Protein AF-A0A2N5C2L7-F1 (afdb_monomer_lite)

Organism: NCBI:txid82633

Structure (mmCIF, N/CA/C/O backbone):
data_AF-A0A2N5C2L7-F1
#
_entry.id   AF-A0A2N5C2L7-F1
#
loop_
_atom_site.group_PDB
_atom_site.id
_atom_site.type_symbol
_atom_site.label_atom_id
_atom_site.label_alt_id
_atom_site.label_comp_id
_atom_site.label_asym_id
_atom_site.label_entity_id
_atom_site.label_seq_id
_atom_site.pdbx_PDB_ins_code
_atom_site.Cartn_x
_atom_site.Cartn_y
_atom_site.Cartn_z
_atom_site.occupancy
_atom_site.B_iso_or_equiv
_atom_site.auth_seq_id
_atom_site.auth_comp_id
_atom_site.auth_asym_id
_atom_site.auth_atom_id
_atom_site.pdbx_PDB_model_num
ATOM 1 N N . MET A 1 1 ? 23.402 8.237 -23.165 1.00 56.81 1 MET A N 1
ATOM 2 C CA . MET A 1 1 ? 23.249 7.007 -22.354 1.00 56.81 1 M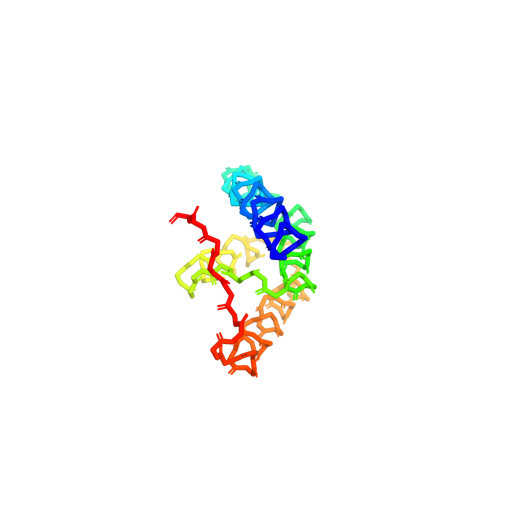ET A CA 1
ATOM 3 C C . MET A 1 1 ? 23.142 7.340 -20.859 1.00 56.81 1 MET A C 1
ATOM 5 O O . MET A 1 1 ? 22.333 6.722 -20.185 1.00 56.81 1 MET A O 1
ATOM 9 N N . GLU A 1 2 ? 23.802 8.405 -20.387 1.00 55.53 2 GLU A N 1
ATOM 10 C CA . GLU A 1 2 ? 23.806 8.873 -18.983 1.00 55.53 2 GLU A CA 1
ATOM 11 C C . GLU A 1 2 ? 22.443 9.309 -18.401 1.00 55.53 2 GLU A C 1
ATOM 13 O O . GLU A 1 2 ? 22.152 9.049 -17.236 1.00 55.53 2 GLU A O 1
ATOM 18 N N . ALA A 1 3 ? 21.551 9.911 -19.200 1.00 59.56 3 ALA A N 1
ATOM 19 C CA . ALA A 1 3 ? 20.240 10.366 -18.708 1.00 59.56 3 ALA A CA 1
ATOM 20 C C . ALA A 1 3 ? 19.305 9.218 -18.270 1.00 59.56 3 ALA A C 1
ATOM 22 O O . ALA A 1 3 ? 18.441 9.403 -17.413 1.00 59.56 3 ALA A O 1
ATOM 23 N N . LYS A 1 4 ? 19.470 8.023 -18.854 1.00 62.22 4 LYS A N 1
ATOM 24 C CA . LYS A 1 4 ? 18.660 6.842 -18.521 1.00 62.22 4 LYS A CA 1
ATOM 25 C C . LYS A 1 4 ? 19.124 6.201 -17.211 1.00 62.22 4 LYS A C 1
ATOM 27 O O . LYS A 1 4 ? 18.296 5.780 -16.414 1.00 62.22 4 LYS A O 1
ATOM 32 N N . GLU A 1 5 ? 20.434 6.190 -16.987 1.00 62.34 5 GLU A N 1
ATOM 33 C CA . GLU A 1 5 ? 21.073 5.611 -15.805 1.00 62.34 5 GLU A CA 1
ATOM 34 C C . GLU A 1 5 ? 20.833 6.471 -14.556 1.00 62.34 5 GLU A C 1
ATOM 36 O O . GLU A 1 5 ? 20.381 5.964 -13.533 1.00 62.34 5 GLU A O 1
ATOM 41 N N . SER A 1 6 ? 20.976 7.795 -14.678 1.00 68.50 6 SER A N 1
ATOM 42 C CA . SER A 1 6 ? 20.650 8.745 -13.602 1.00 68.50 6 SER A CA 1
ATOM 43 C C . SER A 1 6 ? 19.167 8.684 -13.189 1.00 68.50 6 SER A C 1
ATOM 45 O O . SER A 1 6 ? 18.833 8.680 -12.001 1.00 68.50 6 SER A O 1
ATOM 47 N N . GLY A 1 7 ? 18.260 8.534 -14.163 1.00 68.88 7 GLY A N 1
ATOM 48 C CA . GLY A 1 7 ? 16.826 8.379 -13.905 1.00 68.88 7 GLY A CA 1
ATOM 49 C C . GLY A 1 7 ? 16.448 7.057 -13.226 1.00 68.88 7 GLY A C 1
ATOM 50 O O . GLY A 1 7 ? 15.516 7.033 -12.420 1.00 68.88 7 GLY A O 1
ATOM 51 N N . ASP A 1 8 ? 17.156 5.963 -13.515 1.00 72.06 8 ASP A N 1
ATOM 52 C CA . ASP A 1 8 ? 16.918 4.667 -12.869 1.00 72.06 8 ASP A CA 1
ATOM 53 C C . ASP A 1 8 ? 17.431 4.639 -11.419 1.00 72.06 8 ASP A C 1
ATOM 55 O O . ASP A 1 8 ? 16.737 4.110 -10.547 1.00 72.06 8 ASP A O 1
ATOM 59 N N . VAL A 1 9 ? 18.572 5.275 -11.131 1.00 74.94 9 VAL A N 1
ATOM 60 C CA . VAL A 1 9 ? 19.126 5.386 -9.767 1.00 74.94 9 VAL A CA 1
ATOM 61 C C . VAL A 1 9 ? 18.225 6.228 -8.861 1.00 74.94 9 VAL A C 1
ATOM 63 O O . VAL A 1 9 ? 17.888 5.798 -7.756 1.00 74.94 9 VAL A O 1
ATOM 66 N N . ALA A 1 10 ? 17.764 7.391 -9.334 1.00 76.56 10 ALA A N 1
ATOM 67 C CA . ALA A 1 10 ? 16.853 8.243 -8.567 1.00 76.56 10 ALA A CA 1
ATOM 68 C C . ALA A 1 10 ? 15.549 7.508 -8.208 1.00 76.56 10 ALA A C 1
ATOM 70 O O . ALA A 1 10 ? 15.085 7.566 -7.069 1.00 76.56 10 ALA A O 1
ATOM 71 N N . ARG A 1 11 ? 14.994 6.748 -9.160 1.00 73.94 11 ARG A N 1
ATOM 72 C CA . ARG A 1 11 ? 13.770 5.958 -8.953 1.00 73.94 11 ARG A CA 1
ATOM 73 C C . ARG A 1 11 ? 13.969 4.787 -7.993 1.00 73.94 11 ARG A C 1
ATOM 75 O O . ARG A 1 11 ? 13.046 4.481 -7.240 1.00 73.94 11 ARG A O 1
ATOM 82 N N . LEU A 1 12 ? 15.145 4.154 -7.984 1.00 81.25 12 LEU A N 1
ATOM 83 C CA . LEU A 1 12 ? 15.491 3.124 -6.998 1.00 81.25 12 LEU A CA 1
ATOM 84 C C . LEU A 1 12 ? 15.540 3.715 -5.580 1.00 81.25 12 LEU A C 1
ATOM 86 O O . LEU A 1 12 ? 14.969 3.141 -4.653 1.00 81.25 12 LEU A O 1
ATOM 90 N N . GLY A 1 13 ? 16.149 4.896 -5.429 1.00 85.25 13 GLY A N 1
ATOM 91 C CA . GLY A 1 13 ? 16.165 5.631 -4.164 1.00 85.25 13 GLY A CA 1
ATOM 92 C C . GLY A 1 13 ? 14.754 5.945 -3.663 1.00 85.25 13 GLY A C 1
ATOM 93 O O . GLY A 1 13 ? 14.440 5.694 -2.501 1.00 85.25 13 GLY A O 1
ATOM 94 N N . THR A 1 14 ? 13.861 6.405 -4.547 1.00 87.75 14 THR A N 1
ATOM 95 C CA . THR A 1 14 ? 12.460 6.655 -4.172 1.00 87.75 14 THR A CA 1
ATOM 96 C C . THR A 1 14 ? 11.716 5.377 -3.784 1.00 87.75 14 THR A C 1
ATOM 98 O O . THR A 1 14 ? 10.974 5.388 -2.805 1.00 87.75 14 THR A O 1
ATOM 101 N N . ALA A 1 15 ? 11.929 4.263 -4.495 1.00 88.31 15 ALA A N 1
ATOM 102 C CA . ALA A 1 15 ? 11.324 2.976 -4.147 1.00 88.31 15 ALA A CA 1
ATOM 103 C C . ALA A 1 15 ? 11.721 2.519 -2.733 1.00 88.31 15 ALA A C 1
ATOM 105 O O . ALA A 1 15 ? 10.872 2.051 -1.978 1.00 88.31 15 ALA A O 1
ATOM 106 N N . MET A 1 16 ? 12.990 2.692 -2.357 1.00 89.31 16 MET A N 1
ATOM 107 C CA . MET A 1 16 ? 13.484 2.328 -1.027 1.00 89.31 16 MET A CA 1
ATOM 108 C C . MET A 1 16 ? 12.859 3.192 0.077 1.00 89.31 16 MET A C 1
ATOM 110 O O . MET A 1 16 ? 12.430 2.662 1.099 1.00 89.31 16 MET A O 1
ATOM 114 N N . VAL A 1 17 ? 12.725 4.503 -0.153 1.00 92.00 17 VAL A N 1
ATOM 115 C CA . VAL A 1 17 ? 12.058 5.419 0.793 1.00 92.00 17 VAL A CA 1
ATOM 116 C C . VAL A 1 17 ? 10.574 5.082 0.951 1.00 92.00 17 VAL A C 1
ATOM 118 O O . VAL A 1 17 ? 10.062 5.069 2.067 1.00 92.00 17 VAL A O 1
ATOM 121 N N . LEU A 1 18 ? 9.872 4.787 -0.147 1.00 93.56 18 LEU A N 1
ATOM 122 C CA . LEU A 1 18 ? 8.462 4.388 -0.096 1.00 93.56 18 LEU A CA 1
ATOM 123 C C . LEU A 1 18 ? 8.277 3.060 0.645 1.00 93.56 18 LEU A C 1
ATOM 125 O O . LEU A 1 18 ? 7.320 2.918 1.402 1.00 93.56 18 LEU A O 1
ATOM 129 N N . ALA A 1 19 ? 9.193 2.108 0.462 1.00 92.62 19 ALA A N 1
ATOM 130 C CA . ALA A 1 19 ? 9.155 0.832 1.165 1.00 92.62 19 ALA A CA 1
ATOM 131 C C . ALA A 1 19 ? 9.329 1.007 2.683 1.00 92.62 19 ALA A C 1
ATOM 133 O O . ALA A 1 19 ? 8.537 0.471 3.458 1.00 92.62 19 ALA A O 1
ATOM 134 N N . ASP A 1 20 ? 10.314 1.801 3.107 1.00 94.19 20 ASP A N 1
ATOM 135 C CA . ASP A 1 20 ? 10.538 2.130 4.520 1.00 94.19 20 ASP A CA 1
ATOM 136 C C . ASP A 1 20 ? 9.321 2.836 5.139 1.00 94.19 20 ASP A C 1
ATOM 138 O O . ASP A 1 20 ? 8.796 2.417 6.172 1.00 94.19 20 ASP A O 1
ATOM 142 N N . ARG A 1 21 ? 8.766 3.833 4.439 1.00 95.50 21 ARG A N 1
ATOM 143 C CA . ARG A 1 21 ? 7.565 4.548 4.892 1.00 95.50 21 ARG A CA 1
ATOM 144 C C . ARG A 1 21 ? 6.342 3.652 4.998 1.00 95.50 21 ARG A C 1
ATOM 146 O O . ARG A 1 21 ? 5.579 3.809 5.948 1.00 95.50 21 ARG A O 1
ATOM 153 N N . LEU A 1 22 ? 6.160 2.714 4.069 1.00 95.75 22 LEU A N 1
ATOM 154 C CA . LEU A 1 22 ? 5.049 1.768 4.131 1.00 95.75 22 LEU A CA 1
ATOM 155 C C . LEU A 1 22 ? 5.187 0.840 5.340 1.00 95.75 22 LEU A C 1
ATOM 157 O O . LEU A 1 22 ? 4.218 0.657 6.074 1.00 95.75 22 LEU A O 1
ATOM 161 N N . LYS A 1 23 ? 6.397 0.323 5.594 1.00 94.44 23 LYS A N 1
ATOM 162 C CA . LYS A 1 23 ? 6.698 -0.489 6.782 1.00 94.44 23 LYS A CA 1
ATOM 163 C C . LYS A 1 23 ? 6.384 0.269 8.069 1.00 94.44 23 LYS A C 1
ATOM 165 O O . LYS A 1 23 ? 5.681 -0.264 8.924 1.00 94.44 23 LYS A O 1
ATOM 170 N N . CYS A 1 24 ? 6.840 1.517 8.191 1.00 95.50 24 CYS A N 1
ATOM 171 C CA . CYS A 1 24 ? 6.536 2.353 9.352 1.00 95.50 24 CYS A CA 1
ATOM 172 C C . CYS A 1 24 ? 5.031 2.592 9.509 1.00 95.50 24 CYS A C 1
ATOM 174 O O . CYS A 1 24 ? 4.504 2.369 10.594 1.00 95.50 24 CYS A O 1
ATOM 176 N N . ALA A 1 25 ? 4.337 2.987 8.436 1.00 95.25 25 ALA A N 1
ATOM 177 C CA . ALA A 1 25 ? 2.900 3.268 8.455 1.00 95.25 25 ALA A CA 1
ATOM 178 C C . ALA A 1 25 ? 2.076 2.044 8.886 1.00 95.25 25 ALA A C 1
ATOM 180 O O . ALA A 1 25 ? 1.127 2.166 9.662 1.00 95.25 25 ALA A O 1
ATOM 181 N N . MET A 1 26 ? 2.464 0.853 8.422 1.00 93.56 26 MET A N 1
ATOM 182 C CA . MET A 1 26 ? 1.859 -0.408 8.845 1.00 93.56 26 MET A CA 1
ATOM 183 C C . MET A 1 26 ? 2.154 -0.723 10.314 1.00 93.56 26 MET A C 1
ATOM 185 O O . MET A 1 26 ? 1.235 -1.104 11.034 1.00 93.56 26 MET A O 1
ATOM 189 N N . ALA A 1 27 ? 3.393 -0.524 10.772 1.00 93.69 27 ALA A N 1
ATOM 190 C CA . ALA A 1 27 ? 3.790 -0.783 12.157 1.00 93.69 27 ALA A CA 1
ATOM 191 C C . ALA A 1 27 ? 3.057 0.116 13.166 1.00 93.69 27 ALA A C 1
ATOM 193 O O . ALA A 1 27 ? 2.689 -0.348 14.243 1.00 93.69 27 ALA A O 1
ATOM 194 N N . VAL A 1 28 ? 2.810 1.383 12.819 1.00 94.06 28 VAL A N 1
ATOM 195 C CA . VAL A 1 28 ? 2.032 2.311 13.661 1.00 94.06 28 VAL A CA 1
ATOM 196 C C . VAL A 1 28 ? 0.519 2.197 13.444 1.00 94.06 28 VAL A C 1
ATOM 198 O O . VAL A 1 28 ? -0.249 2.862 14.135 1.00 94.06 28 VAL A O 1
ATOM 201 N N . GLY A 1 29 ? 0.078 1.383 12.480 1.00 91.69 29 GLY A N 1
ATOM 202 C CA . GLY A 1 29 ? -1.334 1.203 12.152 1.00 91.69 29 GLY A CA 1
ATOM 203 C C . GLY A 1 29 ? -2.006 2.459 11.595 1.00 91.69 29 GLY A C 1
ATOM 204 O O . GLY A 1 29 ? -3.185 2.672 11.859 1.00 91.69 29 GLY A O 1
ATOM 205 N N . SER A 1 30 ? -1.281 3.306 10.858 1.00 94.44 30 SER A N 1
ATOM 206 C CA . SER A 1 30 ? -1.785 4.585 10.340 1.00 94.44 30 SER A CA 1
ATOM 207 C C . SER A 1 30 ? -2.484 4.407 8.984 1.00 94.44 30 SER A C 1
ATOM 209 O O . SER A 1 30 ? -1.812 4.299 7.951 1.00 94.44 30 SER A O 1
ATOM 211 N N . PRO A 1 31 ? -3.832 4.397 8.923 1.00 94.00 31 PRO A N 1
ATOM 212 C CA . PRO A 1 31 ? -4.551 4.145 7.675 1.00 94.00 31 PRO A CA 1
ATOM 213 C C . PRO A 1 31 ? -4.293 5.206 6.602 1.00 94.00 31 PRO A C 1
ATOM 215 O O . PRO A 1 31 ? -4.185 4.880 5.419 1.00 94.00 31 PRO A O 1
ATOM 218 N N . LEU A 1 32 ? -4.160 6.473 7.004 1.00 93.75 32 LEU A N 1
ATOM 219 C CA . LEU A 1 32 ? -3.935 7.573 6.072 1.00 93.75 32 LEU A CA 1
ATOM 220 C C . LEU A 1 32 ? -2.526 7.526 5.468 1.00 93.75 32 LEU A C 1
ATOM 222 O O . LEU A 1 32 ? -2.374 7.725 4.266 1.00 93.75 32 LEU A O 1
ATOM 226 N N . GLU A 1 33 ? -1.502 7.226 6.269 1.00 95.69 33 GLU A N 1
ATOM 227 C CA . GLU A 1 33 ? -0.132 7.106 5.758 1.00 95.69 33 GLU A CA 1
ATOM 228 C C . GLU A 1 33 ? 0.015 5.900 4.830 1.00 95.69 33 GLU A C 1
ATOM 230 O O . GLU A 1 33 ? 0.612 6.036 3.763 1.00 95.69 33 GLU A O 1
ATOM 235 N N . ILE A 1 34 ? -0.601 4.757 5.167 1.00 96.06 34 ILE A N 1
ATOM 236 C CA . ILE A 1 34 ? -0.690 3.606 4.254 1.00 96.06 34 ILE A CA 1
ATOM 237 C C . ILE A 1 34 ? -1.301 4.058 2.926 1.00 96.06 34 ILE A C 1
ATOM 239 O O . ILE A 1 34 ? -0.764 3.764 1.858 1.00 96.06 34 ILE A O 1
ATOM 243 N N . ALA A 1 35 ? -2.398 4.817 2.982 1.00 95.75 35 ALA A N 1
ATOM 244 C CA . ALA A 1 35 ? -3.090 5.258 1.786 1.00 95.75 35 ALA A CA 1
ATOM 245 C C . ALA A 1 35 ? -2.253 6.184 0.898 1.00 95.75 35 ALA A C 1
ATOM 247 O O . ALA A 1 35 ? -2.200 5.992 -0.320 1.00 95.75 35 ALA A O 1
ATOM 248 N N . ILE A 1 36 ? -1.571 7.150 1.512 1.00 95.69 36 ILE A N 1
ATOM 249 C CA . ILE A 1 36 ? -0.675 8.081 0.823 1.00 95.69 36 ILE A CA 1
ATOM 250 C C . ILE A 1 36 ? 0.473 7.315 0.167 1.00 95.69 36 ILE A C 1
ATOM 252 O O . ILE A 1 36 ? 0.708 7.471 -1.030 1.00 95.69 36 ILE A O 1
ATOM 256 N N . VAL A 1 37 ? 1.168 6.457 0.917 1.00 96.31 37 VAL A N 1
ATOM 257 C CA . VAL A 1 37 ? 2.357 5.756 0.413 1.00 96.31 37 VAL A CA 1
ATOM 258 C C . VAL A 1 37 ? 1.996 4.808 -0.730 1.00 96.31 37 VAL A C 1
ATOM 260 O O . VAL A 1 37 ? 2.653 4.830 -1.772 1.00 96.31 37 VAL A O 1
ATOM 263 N N . VAL A 1 38 ? 0.927 4.022 -0.584 1.00 95.19 38 VAL A N 1
ATOM 264 C CA . VAL A 1 38 ? 0.459 3.096 -1.628 1.00 95.19 38 VAL A CA 1
ATOM 265 C C . VAL A 1 38 ? -0.012 3.859 -2.876 1.00 95.19 38 VAL A C 1
ATOM 267 O O . VAL A 1 38 ? 0.278 3.437 -3.998 1.00 95.19 38 VAL A O 1
ATOM 270 N N . GLY A 1 39 ? -0.683 5.003 -2.704 1.00 94.88 39 GLY A N 1
ATOM 271 C CA . GLY A 1 39 ? -1.099 5.879 -3.803 1.00 94.88 39 GLY A CA 1
ATOM 272 C C . GLY A 1 39 ? 0.083 6.461 -4.584 1.00 94.88 39 GLY A C 1
ATOM 273 O O . GLY A 1 39 ? 0.132 6.317 -5.808 1.00 94.88 39 GLY A O 1
ATOM 274 N N . CYS A 1 40 ? 1.063 7.041 -3.884 1.00 94.44 40 CYS A N 1
ATOM 275 C CA . CYS A 1 40 ? 2.294 7.568 -4.483 1.00 94.44 40 CYS A CA 1
ATOM 276 C C . CYS A 1 40 ? 3.051 6.481 -5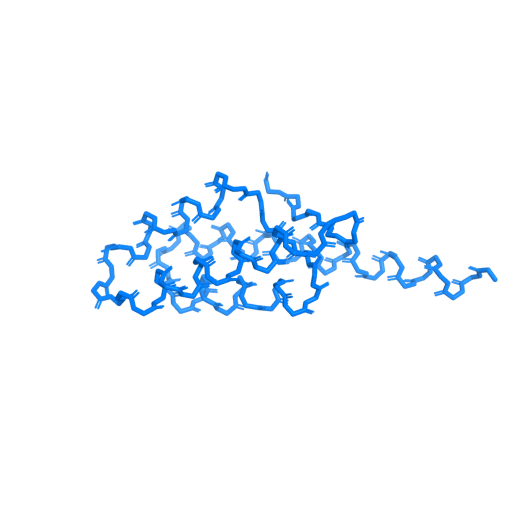.252 1.00 94.44 40 CYS A C 1
ATOM 278 O O . CYS A 1 40 ? 3.467 6.683 -6.393 1.00 94.44 40 CYS A O 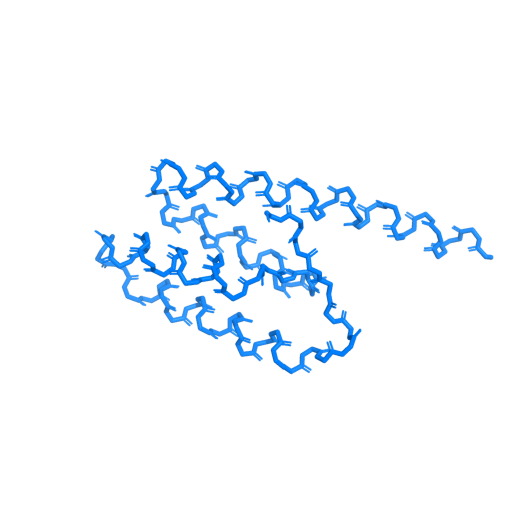1
ATOM 280 N N . ALA A 1 41 ? 3.187 5.295 -4.656 1.00 92.75 41 ALA A N 1
ATOM 281 C CA . ALA A 1 41 ? 3.845 4.163 -5.292 1.00 92.75 41 ALA A CA 1
ATOM 282 C C . ALA A 1 41 ? 3.138 3.783 -6.613 1.00 92.75 41 ALA A C 1
ATOM 284 O O . ALA A 1 41 ? 3.777 3.651 -7.662 1.00 92.75 41 ALA A O 1
ATOM 285 N N . ALA A 1 42 ? 1.801 3.727 -6.605 1.00 92.50 42 ALA A N 1
ATOM 286 C CA . ALA A 1 42 ? 1.002 3.433 -7.791 1.00 92.50 42 ALA A CA 1
ATOM 287 C C . ALA A 1 42 ? 1.109 4.501 -8.893 1.00 92.50 42 ALA A C 1
ATOM 289 O O . ALA A 1 42 ? 1.133 4.147 -10.072 1.00 92.50 42 ALA A O 1
ATOM 290 N N . GLU A 1 43 ? 1.169 5.788 -8.542 1.00 92.06 43 GLU A N 1
ATOM 291 C CA . GLU A 1 43 ? 1.409 6.884 -9.496 1.00 92.06 43 GLU A CA 1
ATOM 292 C C . GLU A 1 43 ? 2.769 6.730 -10.186 1.00 92.06 43 GLU A C 1
ATOM 294 O O . GLU A 1 43 ? 2.884 6.873 -11.404 1.00 92.06 43 GLU A O 1
ATOM 299 N N . MET A 1 44 ? 3.783 6.320 -9.426 1.00 88.56 44 MET A N 1
ATOM 300 C CA . MET A 1 44 ? 5.134 6.077 -9.929 1.00 88.56 44 MET A CA 1
ATOM 301 C C . MET A 1 44 ? 5.301 4.727 -10.645 1.00 88.56 44 MET A C 1
ATOM 303 O O . MET A 1 44 ? 6.391 4.425 -11.132 1.00 88.56 44 MET A O 1
ATOM 307 N N . SER A 1 45 ? 4.246 3.909 -10.736 1.00 90.06 45 SER A N 1
ATOM 308 C CA . SER A 1 45 ? 4.303 2.526 -11.242 1.00 90.06 45 SER A CA 1
ATOM 309 C C . SER A 1 45 ? 5.292 1.622 -10.483 1.00 90.06 45 SER A C 1
ATOM 311 O O . SER A 1 45 ? 5.859 0.679 -11.048 1.00 90.06 45 SER A O 1
ATOM 313 N N . ILE A 1 46 ? 5.492 1.906 -9.195 1.00 89.88 46 ILE A N 1
ATOM 314 C CA . ILE A 1 46 ? 6.278 1.109 -8.254 1.00 89.88 46 ILE A CA 1
ATOM 315 C C . ILE A 1 46 ? 5.273 0.449 -7.313 1.00 89.88 46 ILE A C 1
ATOM 317 O O . ILE A 1 46 ? 4.595 1.124 -6.552 1.00 89.88 46 ILE A O 1
ATOM 321 N N . PHE A 1 47 ? 5.119 -0.864 -7.376 1.00 88.69 47 PHE A N 1
ATOM 322 C CA . PHE A 1 47 ? 4.045 -1.551 -6.668 1.00 88.69 47 PHE A CA 1
ATOM 323 C C . PHE A 1 47 ? 4.593 -2.405 -5.520 1.00 88.69 47 PHE A C 1
ATOM 325 O O . PHE A 1 47 ? 5.593 -3.104 -5.710 1.00 88.69 47 PHE A O 1
ATOM 332 N N . PRO A 1 48 ? 3.941 -2.403 -4.343 1.00 88.19 48 PRO A N 1
ATOM 333 C CA . PRO A 1 48 ? 4.200 -3.415 -3.328 1.00 88.19 48 PRO A CA 1
ATOM 334 C C . PRO A 1 48 ? 3.899 -4.823 -3.863 1.00 88.19 48 PRO A C 1
ATOM 336 O O . PRO A 1 48 ? 3.124 -4.996 -4.812 1.00 88.19 48 PRO A O 1
ATOM 339 N N . MET A 1 49 ? 4.504 -5.840 -3.246 1.00 88.62 49 MET A N 1
ATOM 340 C CA . MET A 1 49 ? 4.105 -7.231 -3.478 1.00 88.62 49 MET A CA 1
ATOM 341 C C . MET A 1 49 ? 2.665 -7.467 -3.001 1.00 88.62 49 MET A C 1
ATOM 343 O O . MET A 1 49 ? 2.173 -6.748 -2.132 1.00 88.62 49 MET A O 1
ATOM 347 N N . ASP A 1 50 ? 1.994 -8.486 -3.547 1.00 88.75 50 ASP A N 1
ATOM 348 C CA . ASP A 1 50 ? 0.605 -8.788 -3.169 1.00 88.75 50 ASP A CA 1
ATOM 349 C C . ASP A 1 50 ? 0.460 -9.101 -1.677 1.00 88.75 50 ASP A C 1
ATOM 351 O O . ASP A 1 50 ? -0.502 -8.640 -1.075 1.00 88.75 50 ASP A O 1
ATOM 355 N N . SER A 1 51 ? 1.434 -9.791 -1.073 1.00 89.75 51 SER A N 1
ATOM 356 C CA . SER A 1 51 ? 1.459 -10.052 0.372 1.00 89.75 51 SER A CA 1
ATOM 357 C C . SER A 1 51 ? 1.418 -8.759 1.188 1.00 89.75 51 SER A C 1
ATOM 359 O O . SER A 1 51 ? 0.620 -8.625 2.105 1.00 89.75 51 SER A O 1
ATOM 361 N N . VAL A 1 52 ? 2.197 -7.751 0.792 1.00 92.31 52 VAL A N 1
ATOM 362 C CA . VAL A 1 52 ? 2.213 -6.450 1.475 1.00 92.31 52 VAL A CA 1
ATOM 363 C C . VAL A 1 52 ? 0.900 -5.695 1.253 1.00 92.31 52 VAL A C 1
ATOM 365 O O . VAL A 1 52 ? 0.396 -5.044 2.165 1.00 92.31 52 VAL A O 1
ATOM 368 N N . LEU A 1 53 ? 0.308 -5.776 0.056 1.00 92.81 53 LEU A N 1
ATOM 369 C CA . LEU A 1 53 ? -1.019 -5.199 -0.188 1.00 92.81 53 LEU A CA 1
ATOM 370 C C . LEU A 1 53 ? -2.090 -5.880 0.680 1.00 92.81 53 LEU A C 1
ATOM 372 O O . LEU A 1 53 ? -2.996 -5.205 1.166 1.00 92.81 53 LEU A O 1
ATOM 376 N N . GLU A 1 54 ? -1.988 -7.190 0.899 1.00 93.00 54 GLU A N 1
ATOM 377 C CA . GLU A 1 54 ? -2.873 -7.951 1.787 1.00 93.00 54 GLU A CA 1
ATOM 378 C C . GLU A 1 54 ? -2.697 -7.538 3.252 1.00 93.00 54 GLU A C 1
ATOM 380 O O . GLU A 1 54 ? -3.698 -7.268 3.921 1.00 93.00 54 GLU A O 1
ATOM 385 N N . ASP A 1 55 ? -1.459 -7.361 3.714 1.00 93.31 55 ASP A N 1
ATOM 386 C CA . ASP A 1 55 ? -1.170 -6.839 5.052 1.00 93.31 55 ASP A CA 1
ATOM 387 C C . ASP A 1 55 ? -1.697 -5.404 5.224 1.00 93.31 55 ASP A C 1
ATOM 389 O O . ASP A 1 55 ? -2.307 -5.078 6.242 1.00 93.31 55 ASP A O 1
ATOM 393 N N . CYS A 1 56 ? -1.559 -4.546 4.205 1.00 93.88 56 CYS A N 1
ATOM 394 C CA . CYS A 1 56 ? -2.155 -3.207 4.207 1.00 93.88 56 CYS A CA 1
ATOM 395 C C . CYS A 1 56 ? -3.678 -3.281 4.362 1.00 93.88 56 CYS A C 1
ATOM 397 O O . CYS A 1 56 ? -4.253 -2.535 5.152 1.00 93.88 56 CYS A O 1
ATOM 399 N N . VAL A 1 57 ? -4.352 -4.180 3.636 1.00 94.25 57 VAL A N 1
ATOM 400 C CA . VAL A 1 57 ? -5.803 -4.388 3.775 1.00 94.25 57 VAL A CA 1
ATOM 401 C C . VAL A 1 57 ? -6.152 -4.892 5.174 1.00 94.25 57 VAL A C 1
ATOM 403 O O . VAL A 1 57 ? -7.142 -4.431 5.741 1.00 94.25 57 VAL A O 1
ATOM 406 N N . ALA A 1 58 ? -5.365 -5.805 5.745 1.00 92.81 58 ALA A N 1
ATOM 407 C CA . ALA A 1 58 ? -5.571 -6.297 7.104 1.00 92.81 58 ALA A CA 1
ATOM 408 C C . ALA A 1 58 ? -5.495 -5.152 8.124 1.00 92.81 58 ALA A C 1
ATOM 410 O O . ALA A 1 58 ? -6.423 -4.988 8.918 1.00 92.81 58 ALA A O 1
ATOM 411 N N . THR A 1 59 ? -4.471 -4.300 8.032 1.00 91.81 59 THR A N 1
ATOM 412 C CA . THR A 1 59 ? -4.339 -3.105 8.875 1.00 91.81 59 THR A CA 1
ATOM 413 C C . THR A 1 59 ? -5.506 -2.142 8.666 1.00 91.81 59 THR A C 1
ATOM 415 O O . THR A 1 59 ? -6.144 -1.729 9.631 1.00 91.81 59 THR A O 1
ATOM 418 N N . LEU 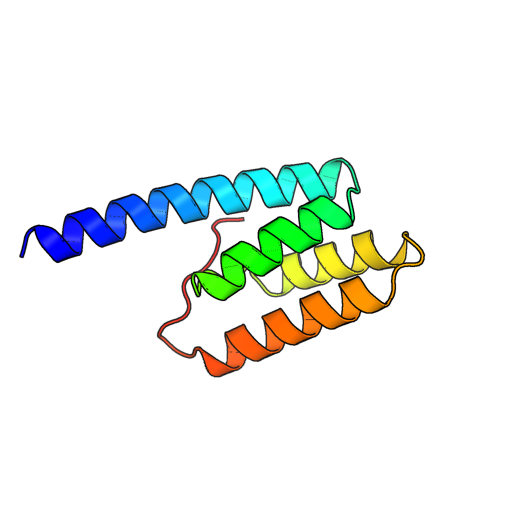A 1 60 ? -5.869 -1.832 7.418 1.00 92.81 60 LEU A N 1
ATOM 419 C CA . LEU A 1 60 ? -6.947 -0.886 7.102 1.00 92.81 60 LEU A CA 1
ATOM 420 C C . LEU A 1 60 ? -8.328 -1.368 7.560 1.00 92.81 60 LEU A C 1
ATOM 422 O O . LEU A 1 60 ? -9.147 -0.550 7.985 1.00 92.81 60 LEU A O 1
ATOM 426 N N . ARG A 1 61 ? -8.598 -2.678 7.533 1.00 91.31 61 ARG A N 1
ATOM 427 C CA . ARG A 1 61 ? -9.862 -3.256 8.026 1.00 91.31 61 ARG A CA 1
ATOM 428 C C . ARG A 1 61 ? -10.126 -2.941 9.496 1.00 91.31 61 ARG A C 1
ATOM 430 O O . ARG A 1 61 ? -11.288 -2.855 9.881 1.00 91.31 61 ARG A O 1
ATOM 437 N N . THR A 1 62 ? -9.086 -2.705 10.294 1.00 88.44 62 THR A N 1
ATOM 438 C CA . THR A 1 62 ? -9.239 -2.322 11.707 1.00 88.44 62 THR A CA 1
ATOM 439 C C . THR A 1 62 ? -9.749 -0.887 11.903 1.00 88.44 62 THR A C 1
ATOM 441 O O . THR A 1 62 ? -10.172 -0.534 12.998 1.00 88.44 62 THR A O 1
ATOM 444 N N . THR A 1 63 ? -9.763 -0.056 10.852 1.00 82.38 63 THR A N 1
ATOM 445 C CA . THR A 1 63 ? -9.878 1.410 10.985 1.00 82.38 63 THR A CA 1
ATOM 446 C C . THR A 1 63 ? -11.253 2.000 10.643 1.00 82.38 63 THR A C 1
ATOM 448 O O . THR A 1 63 ? -11.392 3.215 10.557 1.00 82.38 63 THR A O 1
ATOM 451 N N . ASN A 1 64 ? -12.292 1.176 10.459 1.00 84.69 64 ASN A N 1
ATOM 452 C CA . ASN A 1 64 ? -13.648 1.593 10.042 1.00 84.69 64 ASN A CA 1
ATOM 453 C C . ASN A 1 64 ? -13.683 2.486 8.774 1.00 84.69 64 ASN A C 1
ATOM 455 O O . ASN A 1 64 ? -14.603 3.275 8.568 1.00 84.69 64 ASN A O 1
ATOM 459 N N . GLN A 1 65 ? -12.672 2.364 7.907 1.00 86.62 65 GLN A N 1
ATOM 460 C CA . GLN A 1 65 ? -12.525 3.140 6.671 1.00 86.62 65 GLN A CA 1
ATOM 461 C C . GLN A 1 65 ? -12.511 2.207 5.445 1.00 86.62 65 GLN A C 1
ATOM 463 O O . GLN A 1 65 ? -11.460 1.966 4.842 1.00 86.62 65 GLN A O 1
ATOM 468 N N . PRO A 1 66 ? -13.673 1.664 5.028 1.00 89.25 66 PRO A N 1
ATOM 469 C CA . PRO A 1 66 ? -13.751 0.675 3.945 1.00 89.25 66 PRO A CA 1
ATOM 470 C C . PRO A 1 66 ? -13.290 1.223 2.585 1.00 89.25 66 PRO A C 1
ATOM 472 O O . PRO A 1 66 ? -12.785 0.469 1.752 1.00 89.25 66 PRO A O 1
ATOM 475 N N . ALA A 1 67 ? -13.398 2.538 2.372 1.00 93.44 67 ALA A N 1
ATOM 476 C CA . ALA A 1 67 ? -12.916 3.200 1.162 1.00 93.44 67 ALA A CA 1
ATOM 477 C C . ALA A 1 67 ? -11.407 2.994 0.936 1.00 93.44 67 ALA A C 1
ATOM 479 O O . ALA A 1 67 ? -10.975 2.802 -0.201 1.00 93.44 67 ALA A O 1
ATOM 480 N N . LEU A 1 68 ? -10.606 2.958 2.007 1.00 94.50 68 LEU A N 1
ATOM 481 C CA . LEU A 1 68 ? -9.163 2.746 1.895 1.00 94.50 68 LEU A CA 1
ATOM 482 C C . LEU A 1 68 ? -8.825 1.315 1.471 1.00 94.50 68 LEU A C 1
ATOM 484 O O . LEU A 1 68 ? -7.915 1.114 0.671 1.00 94.50 68 LEU A O 1
ATOM 488 N N . CYS A 1 69 ? -9.610 0.326 1.909 1.00 94.00 69 CYS A N 1
ATOM 489 C CA . CYS A 1 69 ? -9.487 -1.041 1.396 1.00 94.00 69 CYS A CA 1
ATOM 490 C C . CYS A 1 69 ? -9.779 -1.092 -0.114 1.00 94.00 69 CYS A C 1
ATOM 492 O O . CYS A 1 69 ? -9.061 -1.752 -0.864 1.00 94.00 69 CYS A O 1
ATOM 494 N N . GLY A 1 70 ? -10.805 -0.366 -0.574 1.00 94.62 70 GLY A N 1
ATOM 495 C CA . GLY A 1 70 ? -11.124 -0.236 -2.000 1.00 94.62 70 GLY A CA 1
ATOM 496 C C . GLY A 1 70 ? -9.998 0.412 -2.813 1.00 94.62 70 GLY A C 1
ATOM 497 O O . GLY A 1 70 ? -9.710 -0.018 -3.930 1.00 94.62 70 GLY A O 1
ATOM 498 N N . MET A 1 71 ? -9.303 1.394 -2.240 1.00 96.00 71 MET A N 1
ATOM 499 C CA . MET A 1 71 ? -8.137 2.012 -2.873 1.00 96.00 71 MET A CA 1
ATOM 500 C C . MET A 1 71 ? -6.979 1.016 -3.037 1.00 96.00 71 MET A C 1
ATOM 502 O O . MET A 1 71 ? -6.415 0.927 -4.129 1.00 96.00 71 MET A O 1
ATOM 506 N N . VAL A 1 72 ? -6.677 0.195 -2.023 1.00 94.88 72 VAL A N 1
ATOM 507 C CA . VAL A 1 72 ? -5.639 -0.848 -2.145 1.00 94.88 72 VAL A CA 1
ATOM 508 C C . VAL A 1 72 ? -5.989 -1.852 -3.253 1.00 94.88 72 VAL A C 1
ATOM 510 O O . VAL A 1 72 ? -5.124 -2.234 -4.046 1.00 94.88 72 VAL A O 1
ATOM 513 N N . TRP A 1 73 ? -7.270 -2.207 -3.402 1.00 93.25 73 TRP A N 1
ATOM 514 C CA . TRP A 1 73 ? -7.747 -3.015 -4.532 1.00 93.25 73 TRP A CA 1
ATOM 515 C C . TRP A 1 73 ? -7.538 -2.340 -5.890 1.00 93.25 73 TRP A C 1
ATOM 517 O O . TRP A 1 73 ? -7.079 -2.988 -6.835 1.00 93.25 73 TRP A O 1
ATOM 527 N N . ALA A 1 74 ? -7.825 -1.043 -6.001 1.00 94.38 74 ALA A N 1
ATOM 528 C CA . ALA A 1 74 ? -7.582 -0.287 -7.228 1.00 94.38 74 ALA A CA 1
ATOM 529 C C . ALA A 1 74 ? -6.090 -0.277 -7.605 1.00 94.38 74 ALA A C 1
ATOM 531 O O . ALA A 1 74 ? -5.743 -0.380 -8.786 1.00 94.38 74 ALA A O 1
ATOM 532 N N . VAL A 1 75 ? -5.202 -0.220 -6.612 1.00 93.50 75 VAL A N 1
ATOM 533 C CA . VAL A 1 75 ? -3.747 -0.273 -6.805 1.00 93.50 75 VAL A CA 1
ATOM 534 C C . VAL A 1 75 ? -3.293 -1.663 -7.246 1.00 93.50 75 VAL A C 1
ATOM 536 O O . VAL A 1 75 ? -2.534 -1.767 -8.213 1.00 93.50 75 VAL A O 1
ATOM 539 N N . ARG A 1 76 ? -3.830 -2.733 -6.645 1.00 91.25 76 ARG A N 1
ATOM 540 C CA . ARG A 1 76 ? -3.609 -4.116 -7.106 1.00 91.25 76 ARG A CA 1
ATOM 541 C C . ARG A 1 76 ? -4.025 -4.289 -8.568 1.00 91.25 76 ARG A C 1
ATOM 543 O O . ARG A 1 76 ? -3.273 -4.841 -9.365 1.00 91.25 76 ARG A O 1
ATOM 550 N N . HIS A 1 77 ? -5.181 -3.752 -8.952 1.00 90.69 77 HIS A N 1
ATOM 551 C CA . HIS A 1 77 ? -5.649 -3.779 -10.339 1.00 90.69 77 HIS A CA 1
ATOM 552 C C . HIS A 1 77 ? -4.769 -2.939 -11.283 1.00 90.69 77 HIS A C 1
ATOM 554 O O . HIS A 1 77 ? -4.496 -3.343 -12.411 1.00 90.69 77 HIS A O 1
ATOM 560 N N . ARG A 1 78 ? -4.257 -1.781 -10.848 1.00 89.56 78 ARG A N 1
ATOM 561 C CA . ARG A 1 78 ? -3.273 -1.016 -11.638 1.00 89.56 78 ARG A CA 1
ATOM 562 C C . ARG A 1 78 ? -1.986 -1.807 -11.867 1.00 89.56 78 ARG A C 1
ATOM 564 O O . ARG A 1 78 ? -1.486 -1.802 -12.989 1.00 89.56 78 ARG A O 1
ATOM 571 N N . ARG A 1 79 ? -1.488 -2.515 -10.849 1.00 88.00 79 ARG A N 1
ATOM 572 C CA . ARG A 1 79 ? -0.305 -3.383 -10.957 1.00 88.00 79 ARG A CA 1
ATOM 573 C C . ARG A 1 79 ? -0.497 -4.463 -12.021 1.00 88.00 79 ARG A C 1
ATOM 575 O O . ARG A 1 79 ? 0.376 -4.627 -12.869 1.00 88.00 79 ARG A O 1
ATOM 582 N N . THR A 1 80 ? -1.633 -5.166 -12.021 1.00 86.12 80 THR A N 1
ATOM 583 C CA . THR A 1 80 ? -1.895 -6.221 -13.019 1.00 86.12 80 THR A CA 1
ATOM 584 C C . THR A 1 80 ? -1.945 -5.665 -14.442 1.00 86.12 80 THR A C 1
ATOM 586 O O . THR A 1 80 ? -1.478 -6.321 -15.371 1.00 86.12 80 THR A O 1
ATOM 589 N N . ARG A 1 81 ? -2.426 -4.427 -14.623 1.00 84.69 81 ARG A N 1
ATOM 590 C CA . ARG A 1 81 ? -2.434 -3.743 -15.929 1.00 84.69 81 ARG A CA 1
ATOM 591 C C .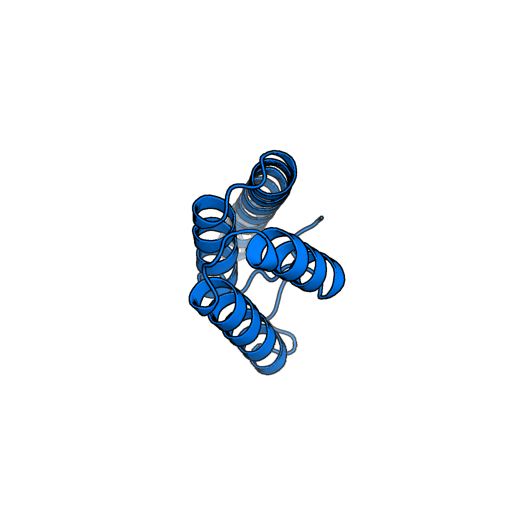 ARG A 1 81 ? -1.083 -3.158 -16.338 1.00 84.69 81 ARG A C 1
ATOM 593 O O . ARG A 1 81 ? -0.854 -2.973 -17.530 1.00 84.69 81 ARG A O 1
ATOM 600 N N . ALA A 1 82 ? -0.198 -2.861 -15.389 1.00 79.12 82 ALA A N 1
ATOM 601 C CA . ALA A 1 82 ? 1.123 -2.304 -15.675 1.00 79.12 82 ALA A CA 1
ATOM 602 C C . ALA A 1 82 ? 2.076 -3.319 -16.344 1.00 79.12 82 ALA A C 1
ATOM 604 O O . ALA A 1 82 ? 3.031 -2.910 -17.010 1.00 79.12 82 ALA A O 1
ATOM 605 N N . GLY A 1 83 ? 1.809 -4.628 -16.231 1.00 72.00 83 GLY A N 1
ATOM 606 C CA . GLY A 1 83 ? 2.581 -5.683 -16.900 1.00 72.00 83 GLY A CA 1
ATOM 607 C C . GLY A 1 83 ? 4.085 -5.594 -16.603 1.00 72.00 83 GLY A C 1
ATOM 608 O O . GLY A 1 83 ? 4.486 -5.235 -15.500 1.00 72.00 83 GLY A O 1
ATOM 609 N N . SER A 1 84 ? 4.940 -5.851 -17.600 1.00 65.38 84 SER A N 1
ATOM 610 C CA . SER A 1 84 ? 6.411 -5.799 -17.462 1.00 65.38 84 SER A CA 1
ATOM 611 C C . SER A 1 84 ? 6.991 -4.405 -17.172 1.00 65.38 84 SER A C 1
ATOM 613 O O . SER A 1 84 ? 8.197 -4.281 -16.982 1.00 65.38 84 SER A O 1
ATOM 615 N N . ARG A 1 85 ? 6.171 -3.342 -17.168 1.00 66.25 85 ARG A N 1
ATOM 616 C CA . ARG A 1 85 ? 6.604 -1.988 -16.774 1.00 66.25 85 ARG A CA 1
ATOM 617 C C . ARG A 1 85 ? 6.516 -1.757 -15.265 1.00 66.25 85 ARG A C 1
ATOM 619 O O . ARG A 1 85 ? 7.076 -0.772 -14.788 1.00 66.25 85 ARG A O 1
ATOM 626 N N . ALA A 1 86 ? 5.829 -2.635 -14.534 1.00 67.50 86 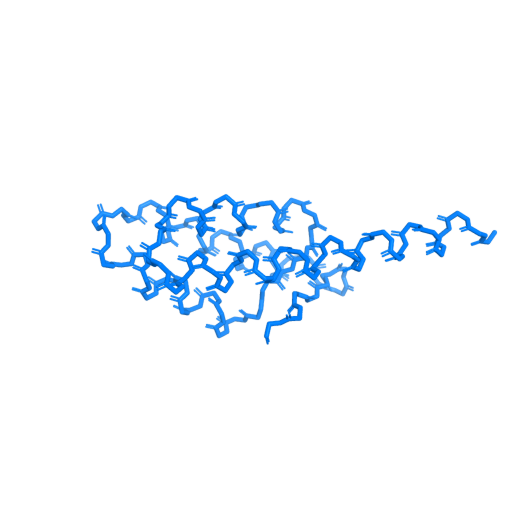ALA A N 1
ATOM 627 C CA . ALA A 1 86 ? 5.752 -2.572 -13.084 1.00 67.50 86 ALA A CA 1
ATOM 628 C C . ALA A 1 86 ? 7.123 -2.857 -12.461 1.00 67.50 86 ALA A C 1
ATOM 630 O O . ALA A 1 86 ? 7.782 -3.839 -12.804 1.00 67.50 86 ALA A O 1
ATOM 631 N N . ARG A 1 87 ? 7.532 -2.011 -11.515 1.00 72.50 87 ARG A N 1
ATOM 632 C CA . ARG A 1 87 ? 8.663 -2.292 -10.621 1.00 72.50 87 ARG A CA 1
ATOM 633 C C . ARG A 1 87 ? 8.144 -2.613 -9.233 1.00 72.50 87 ARG A C 1
ATOM 635 O O . ARG A 1 87 ? 7.029 -2.230 -8.890 1.00 72.50 87 ARG A O 1
ATOM 642 N N . PHE A 1 88 ? 8.950 -3.318 -8.452 1.00 74.31 88 PHE A N 1
ATOM 643 C CA . PHE A 1 88 ? 8.559 -3.773 -7.125 1.00 74.31 88 PHE A CA 1
ATOM 644 C C . PHE A 1 88 ? 9.179 -2.900 -6.041 1.00 74.31 88 PHE A C 1
ATOM 646 O O . PHE A 1 88 ? 10.355 -2.546 -6.134 1.00 74.31 88 PHE A O 1
ATOM 653 N N . LEU A 1 89 ? 8.390 -2.566 -5.018 1.00 71.88 89 LEU A N 1
ATOM 654 C CA . LEU A 1 89 ? 8.943 -2.042 -3.773 1.00 71.88 89 LEU A CA 1
ATOM 655 C C . LEU A 1 89 ? 9.740 -3.162 -3.085 1.00 71.88 89 LEU A C 1
ATOM 657 O O . LEU A 1 89 ? 9.186 -4.248 -2.895 1.00 71.88 89 LEU A O 1
ATOM 661 N N . PRO A 1 90 ? 11.007 -2.921 -2.710 1.00 70.25 90 PRO A N 1
ATOM 662 C CA . PRO A 1 90 ? 11.787 -3.866 -1.923 1.00 70.25 90 PRO A CA 1
ATOM 663 C C . PRO A 1 90 ? 11.284 -3.825 -0.476 1.00 70.25 90 PRO A C 1
ATOM 665 O O . PRO A 1 90 ? 11.692 -2.977 0.317 1.00 70.25 90 PRO A O 1
ATOM 668 N N . LEU A 1 91 ? 10.337 -4.703 -0.157 1.00 63.16 91 LEU A N 1
ATOM 669 C CA . LEU A 1 91 ? 9.715 -4.824 1.161 1.00 63.16 91 LEU A CA 1
ATOM 670 C C . LEU A 1 91 ? 10.141 -6.130 1.816 1.00 63.16 91 LEU A C 1
ATOM 672 O O . LEU A 1 91 ? 10.038 -7.179 1.149 1.00 63.16 91 LEU A O 1
#

Secondary structure (DSSP, 8-state):
-HHHHHHHHHHHHHHHHHHHHHHHHHHTT-HHHHHHHHHHHHHTTEE--HHHHHHHHHHHHTTT-HHHHHHHHHHHHHHHHHGGG-EE---

Radius of gyration: 13.45 Å; chains: 1; bounding box: 38×20×36 Å

Foldseek 3Di:
DVVVVVVVVVVLVVLAVLLVQCVVCLVVLPLVSVLVSQVVCLVVLAHEDVVSLVSNLVSNVVPPCVVSNVSSVVSVVSNVVCPPVHHYRPD

Sequence (91 aa):
MEAKESGDVARLGTAMVLADRLKCAMAVGSPLEIAIVVGCAAEMSIFPMDSVLEDCVATLRTTNQPALCGMVWAVRHRRTRAGSRARFLPL

pLDDT: mean 86.39, std 10.81, range [55.53, 96.31]